Protein AF-A0A0F9JX77-F1 (afdb_monomer)

Foldseek 3Di:
DQDAAQDKDWDQACDDPQHRWIFIWHQHNVSDIDTAEGAEGDDPDDPCVPPHHYHPHDD

Radius of gyration: 11.77 Å; Cα contacts (8 Å, |Δi|>4): 115; chains: 1; bounding box: 34×23×26 Å

Sequence (59 aa):
MTRKPGSSFTKTITRGPNKGDNVSFKVAKGGKPFPTRVNRDVGRSSTLKSDVPFGKKKR

Organism: NCBI:txid412755

Nearest PDB structures (foldseek):
  8ajr-assembly1_A  TM=4.939E-01  e=1.434E-01  Homo sapiens
  6ogk-assembly1_A  TM=5.133E-01  e=2.313E-01  Homo sapiens
  8alq-assembly1_A  TM=5.619E-01  e=3.255E-01  Homo sapiens
  6cnp-assembly2_B  TM=5.125E-01  e=5.251E-01  Homo sapiens
  4lg7-assembly1_A  TM=4.961E-01  e=4.580E-01  Homo sapiens

Solvent-accessible surface area (backbone atoms only — not comparable to full-atom values): 3584 Å² total; per-residue (Å²): 136,85,71,54,54,70,42,71,50,77,47,69,34,84,62,74,82,42,35,57,18,31,31,31,30,34,19,36,87,84,53,52,72,43,76,57,28,37,65,40,86,45,79,66,85,58,82,57,70,86,84,33,57,68,43,79,77,81,126

pLDDT: mean 76.32, std 13.6, range [42.16, 91.62]

Mean predicted aligned error: 7.75 Å

Structure (mmCIF, N/CA/C/O backbone):
data_AF-A0A0F9JX77-F1
#
_entry.id   AF-A0A0F9JX77-F1
#
loop_
_atom_site.group_PDB
_atom_site.id
_atom_site.type_symbol
_atom_site.label_atom_id
_atom_site.label_alt_id
_atom_site.label_comp_id
_atom_site.label_asym_id
_atom_site.label_entity_id
_atom_site.label_seq_id
_atom_site.pdbx_PDB_ins_code
_atom_site.Cartn_x
_atom_site.Cartn_y
_atom_site.Cartn_z
_atom_site.occupancy
_atom_site.B_iso_or_equiv
_atom_site.auth_seq_id
_atom_site.auth_comp_id
_atom_site.auth_asym_id
_atom_site.auth_atom_id
_atom_site.pdbx_PDB_model_num
ATOM 1 N N . MET A 1 1 ? -14.978 -12.248 0.077 1.00 51.66 1 MET A N 1
ATOM 2 C CA . MET A 1 1 ? -14.617 -11.951 1.483 1.00 51.66 1 MET A CA 1
ATOM 3 C C . MET A 1 1 ? -14.395 -10.454 1.643 1.00 51.66 1 MET A C 1
ATOM 5 O O . MET A 1 1 ? -13.436 -9.921 1.094 1.00 51.66 1 MET A O 1
ATOM 9 N N . THR A 1 2 ? -15.297 -9.772 2.343 1.00 61.59 2 THR A N 1
ATOM 10 C CA . THR A 1 2 ? -15.196 -8.336 2.645 1.00 61.59 2 THR A CA 1
ATOM 11 C C . THR A 1 2 ? -14.182 -8.135 3.770 1.00 61.59 2 THR A C 1
ATOM 13 O O . THR A 1 2 ? -14.247 -8.819 4.791 1.00 61.59 2 THR A O 1
ATOM 16 N N . ARG A 1 3 ? -13.195 -7.253 3.584 1.00 76.38 3 ARG A N 1
ATOM 17 C CA . ARG A 1 3 ? -12.133 -7.043 4.577 1.00 76.38 3 ARG A CA 1
ATOM 18 C C . ARG A 1 3 ? -12.598 -6.111 5.692 1.00 76.38 3 ARG A C 1
ATOM 20 O O . ARG A 1 3 ? -13.184 -5.069 5.420 1.00 76.38 3 ARG A O 1
ATOM 27 N N . LYS A 1 4 ? -12.324 -6.493 6.944 1.00 83.94 4 LYS A N 1
ATOM 28 C CA . LYS A 1 4 ? -12.738 -5.738 8.136 1.00 83.94 4 LYS A CA 1
ATOM 29 C C . LYS A 1 4 ? -12.013 -4.384 8.204 1.00 83.94 4 LYS A C 1
ATOM 31 O O . LYS A 1 4 ? -10.827 -4.333 7.858 1.00 83.94 4 LYS A O 1
ATOM 36 N N . PRO A 1 5 ? -12.662 -3.308 8.677 1.00 87.50 5 PRO A N 1
ATOM 37 C CA . PRO A 1 5 ? -11.979 -2.056 8.987 1.00 87.50 5 PRO A CA 1
ATOM 38 C C . PRO A 1 5 ? -10.748 -2.284 9.871 1.00 87.50 5 PRO A C 1
ATOM 40 O O . PRO A 1 5 ? -10.768 -3.113 10.777 1.00 87.50 5 PRO A O 1
ATOM 43 N N . GLY A 1 6 ? -9.652 -1.589 9.574 1.00 84.31 6 GLY A N 1
ATOM 44 C CA . GLY A 1 6 ? -8.372 -1.741 10.268 1.00 84.31 6 GLY A CA 1
ATOM 45 C C . GLY A 1 6 ? -7.516 -2.921 9.802 1.00 84.31 6 GLY A C 1
ATOM 46 O O . GLY A 1 6 ? -6.320 -2.928 10.091 1.00 84.31 6 GLY A O 1
ATOM 47 N N . SER A 1 7 ? -8.073 -3.874 9.045 1.00 89.12 7 SER A N 1
ATOM 48 C CA . SER A 1 7 ? -7.280 -4.968 8.479 1.00 89.12 7 SER A CA 1
ATOM 49 C C . SER A 1 7 ? -6.337 -4.472 7.385 1.00 89.12 7 SER A C 1
ATOM 51 O O . SER A 1 7 ? -6.640 -3.530 6.645 1.00 89.12 7 SER A O 1
ATOM 53 N N . SER A 1 8 ? -5.190 -5.133 7.278 1.00 91.00 8 SER A N 1
ATOM 54 C CA . SER A 1 8 ? -4.199 -4.884 6.238 1.00 91.00 8 SER A CA 1
ATOM 55 C C . SER A 1 8 ? -4.128 -6.067 5.292 1.00 91.00 8 SER A C 1
ATOM 57 O O . SER A 1 8 ? -4.423 -7.205 5.662 1.00 91.00 8 SER A O 1
ATOM 59 N N . PHE A 1 9 ? -3.734 -5.804 4.055 1.00 89.94 9 PHE A N 1
ATOM 60 C CA . PHE A 1 9 ? -3.541 -6.847 3.072 1.00 89.94 9 PHE A CA 1
ATOM 61 C C . PHE A 1 9 ? -2.604 -6.456 1.961 1.00 89.94 9 PHE A C 1
ATOM 63 O O . PHE A 1 9 ? -2.424 -5.284 1.670 1.00 89.94 9 PHE A O 1
ATOM 70 N N . THR A 1 10 ? -2.109 -7.456 1.253 1.00 91.62 10 THR A N 1
ATOM 71 C CA . THR A 1 10 ? -1.287 -7.253 0.072 1.00 91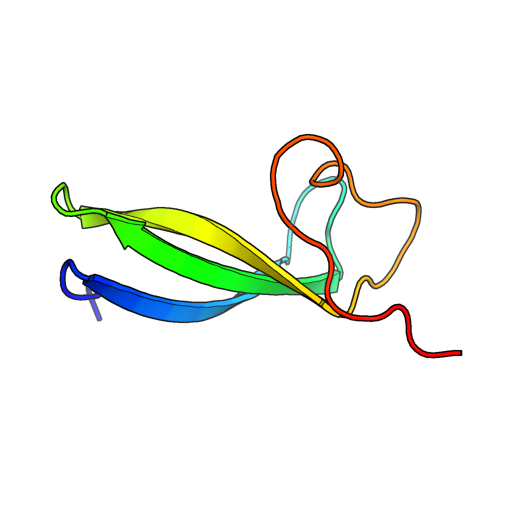.62 10 THR A CA 1
ATOM 72 C C . THR A 1 10 ? -2.052 -7.673 -1.173 1.00 91.62 10 THR A C 1
ATOM 74 O O . THR A 1 10 ? -2.809 -8.648 -1.155 1.00 91.62 10 THR A O 1
ATOM 77 N N . LYS A 1 11 ? -1.897 -6.910 -2.252 1.00 88.94 11 LYS A N 1
ATOM 78 C CA . LYS A 1 11 ? -2.484 -7.216 -3.552 1.00 88.94 11 LYS A CA 1
ATOM 79 C C . LYS A 1 11 ? -1.508 -6.845 -4.659 1.00 88.94 11 LYS A C 1
ATOM 81 O O . LYS A 1 11 ? -0.920 -5.767 -4.638 1.00 88.94 11 LYS A O 1
ATOM 86 N N . THR A 1 12 ? -1.395 -7.730 -5.642 1.00 90.25 12 THR A N 1
ATOM 87 C CA . THR A 1 12 ? -0.735 -7.407 -6.904 1.00 90.25 12 THR A CA 1
ATOM 88 C C . THR A 1 12 ? -1.692 -6.606 -7.779 1.00 90.25 12 THR A C 1
ATOM 90 O O . THR A 1 12 ? -2.834 -7.015 -8.016 1.00 90.25 12 THR A O 1
ATOM 93 N N . ILE A 1 13 ? -1.243 -5.445 -8.238 1.00 87.00 13 ILE A N 1
ATOM 94 C CA . ILE A 1 13 ? -2.002 -4.585 -9.135 1.00 87.00 13 ILE A CA 1
ATOM 95 C C . ILE A 1 13 ? -2.017 -5.215 -10.523 1.00 87.00 13 ILE A C 1
ATOM 97 O O . ILE A 1 13 ? -0.980 -5.543 -11.090 1.00 87.00 13 ILE A O 1
ATOM 101 N N . THR A 1 14 ? -3.206 -5.382 -11.091 1.00 87.00 14 THR A N 1
ATOM 102 C CA . THR A 1 14 ? -3.383 -6.048 -12.389 1.00 87.00 14 THR A CA 1
ATOM 103 C C . THR A 1 14 ? -3.736 -5.085 -13.521 1.00 87.00 14 THR A C 1
ATOM 105 O O . THR A 1 14 ? -3.800 -5.505 -14.677 1.00 87.00 14 THR A O 1
ATOM 108 N N . ARG A 1 15 ? -3.967 -3.799 -13.218 1.00 80.56 15 ARG A N 1
ATOM 109 C CA . ARG A 1 15 ? -4.435 -2.778 -14.170 1.00 80.56 15 ARG A CA 1
ATOM 110 C C . ARG A 1 15 ? -3.809 -1.411 -13.888 1.00 80.56 15 ARG A C 1
ATOM 112 O O . ARG A 1 15 ? -3.463 -1.120 -12.747 1.00 80.56 15 ARG A O 1
ATOM 119 N N . GLY A 1 16 ? -3.756 -0.565 -14.916 1.00 79.44 16 GLY A N 1
ATOM 120 C CA . GLY A 1 16 ? -3.251 0.806 -14.826 1.00 79.44 16 GLY A CA 1
ATOM 121 C C . GLY A 1 16 ? -1.719 0.911 -14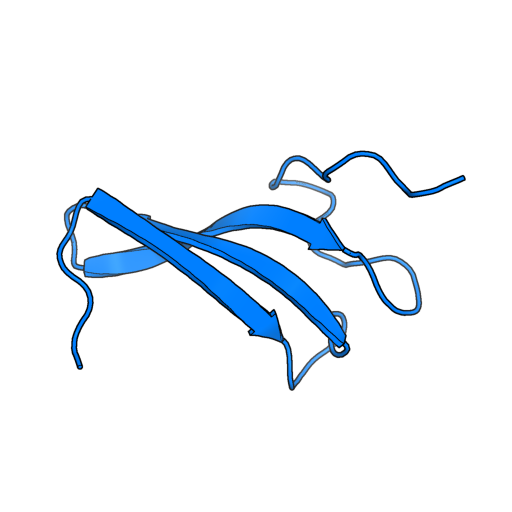.864 1.00 79.44 16 GLY A C 1
ATOM 122 O O . GLY A 1 16 ? -1.047 -0.077 -15.162 1.00 79.44 16 GLY A O 1
ATOM 123 N N . PRO A 1 17 ? -1.170 2.101 -14.560 1.00 77.50 17 PRO A N 1
ATOM 124 C CA . PRO A 1 17 ? 0.265 2.392 -14.665 1.00 77.50 17 PRO A CA 1
ATOM 125 C C . PRO A 1 17 ? 1.154 1.518 -13.773 1.00 77.50 17 PRO A C 1
ATOM 127 O O . PRO A 1 17 ? 2.274 1.203 -14.148 1.00 77.50 17 PRO A O 1
ATOM 130 N N . ASN A 1 18 ? 0.623 1.080 -12.628 1.00 78.25 18 ASN A N 1
ATOM 131 C CA . ASN A 1 18 ? 1.340 0.297 -11.613 1.00 78.25 18 ASN A CA 1
ATOM 132 C C . ASN A 1 18 ? 1.102 -1.214 -11.772 1.00 78.25 18 ASN A C 1
ATOM 134 O O . ASN A 1 18 ? 1.178 -1.971 -10.806 1.00 78.25 18 ASN A O 1
ATOM 138 N N . LYS A 1 19 ? 0.685 -1.671 -12.960 1.00 83.44 19 LYS A N 1
ATOM 139 C CA . LYS A 1 19 ? 0.401 -3.087 -13.218 1.00 83.44 19 LYS A CA 1
ATOM 140 C C . LYS A 1 19 ? 1.667 -3.920 -13.002 1.00 83.44 19 LYS A C 1
ATOM 142 O O . LYS A 1 19 ? 2.654 -3.724 -13.694 1.00 83.44 19 LYS A O 1
ATOM 147 N N . GLY A 1 20 ? 1.577 -4.907 -12.115 1.00 84.12 20 GLY A N 1
ATOM 148 C CA . GLY A 1 20 ? 2.698 -5.742 -11.682 1.00 84.12 20 GLY A CA 1
ATOM 149 C C . GLY A 1 20 ? 3.152 -5.435 -10.256 1.00 84.12 20 GLY A C 1
ATOM 150 O O . GLY A 1 20 ? 3.703 -6.322 -9.600 1.00 84.12 20 GLY A O 1
ATOM 151 N N . ASP A 1 21 ? 2.847 -4.242 -9.739 1.00 85.06 21 ASP A N 1
ATOM 152 C CA . ASP A 1 21 ? 3.266 -3.834 -8.402 1.00 85.06 21 ASP A CA 1
ATOM 153 C C . ASP A 1 21 ? 2.581 -4.671 -7.328 1.00 85.06 21 ASP A C 1
ATOM 155 O O . ASP A 1 21 ? 1.371 -4.912 -7.349 1.00 85.06 21 ASP A O 1
ATOM 159 N N . ASN A 1 22 ? 3.359 -5.075 -6.332 1.00 88.25 22 ASN A N 1
ATOM 160 C CA . ASN A 1 22 ? 2.855 -5.686 -5.119 1.00 88.25 22 ASN A CA 1
ATOM 161 C C . ASN A 1 22 ? 2.686 -4.598 -4.058 1.00 88.25 22 ASN A C 1
ATOM 163 O O . ASN A 1 22 ? 3.672 -4.056 -3.556 1.00 88.25 22 ASN A O 1
ATOM 167 N N . VAL A 1 23 ? 1.438 -4.276 -3.719 1.00 86.50 23 VAL A N 1
ATOM 168 C CA . VAL A 1 23 ? 1.100 -3.143 -2.852 1.00 86.50 23 VAL A CA 1
ATOM 169 C C . VAL A 1 23 ? 0.348 -3.633 -1.619 1.00 86.50 23 VAL A C 1
ATOM 171 O O . VAL A 1 23 ? -0.582 -4.439 -1.705 1.00 86.50 23 VAL A O 1
ATOM 174 N N . SER A 1 24 ? 0.765 -3.146 -0.458 1.00 89.88 24 SER A N 1
ATOM 175 C CA . SER A 1 24 ? 0.050 -3.275 0.804 1.00 89.88 24 SER A CA 1
ATOM 176 C C . SER A 1 24 ? -1.016 -2.191 0.912 1.00 89.88 24 SER A C 1
ATOM 178 O O . SER A 1 24 ? -0.768 -1.021 0.630 1.00 89.88 24 SER A O 1
ATOM 180 N N . PHE A 1 25 ? -2.195 -2.594 1.356 1.00 89.25 25 PHE A N 1
ATOM 181 C CA . PHE A 1 25 ? -3.364 -1.772 1.591 1.00 89.25 25 PHE A CA 1
ATOM 182 C C . PHE A 1 25 ? -3.811 -1.928 3.036 1.00 89.25 25 PHE A C 1
ATOM 184 O O . PHE A 1 25 ? -3.693 -3.008 3.620 1.00 89.25 25 PHE A O 1
ATOM 191 N N . LYS A 1 26 ? -4.400 -0.872 3.585 1.00 88.88 26 LYS A N 1
ATOM 192 C CA . LYS A 1 26 ? -5.115 -0.908 4.857 1.00 88.88 26 LYS A CA 1
ATOM 193 C C . LYS A 1 26 ? -6.555 -0.488 4.629 1.00 88.88 26 LYS A C 1
ATOM 195 O O . LYS A 1 26 ? -6.832 0.406 3.837 1.00 88.88 26 LYS A O 1
ATOM 200 N N . VAL A 1 27 ? -7.482 -1.156 5.299 1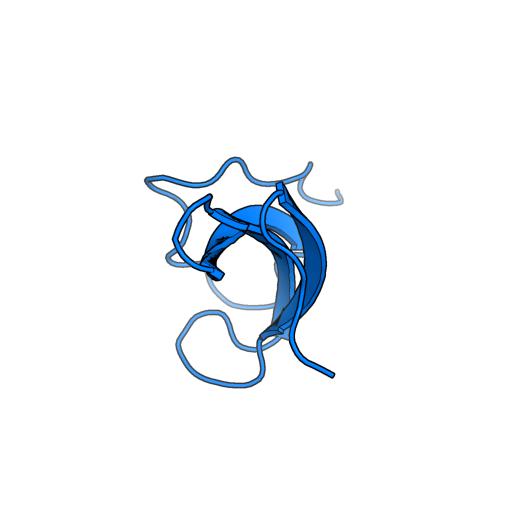.00 90.31 27 VAL A N 1
ATOM 201 C CA . VAL A 1 27 ? -8.898 -0.799 5.256 1.00 90.31 27 VAL A CA 1
ATOM 202 C C . VAL A 1 27 ? -9.139 0.319 6.263 1.00 90.31 27 VAL A C 1
ATOM 204 O O . VAL A 1 27 ? -8.912 0.140 7.461 1.00 90.31 27 VAL A O 1
ATOM 207 N N . ALA A 1 28 ? -9.584 1.482 5.791 1.00 85.19 28 ALA A N 1
ATOM 208 C CA . ALA A 1 28 ? -9.964 2.592 6.659 1.00 85.19 28 ALA A CA 1
ATOM 209 C C . ALA A 1 28 ? -11.155 2.217 7.556 1.00 85.19 28 ALA A C 1
ATOM 211 O O . ALA A 1 28 ? -11.865 1.244 7.295 1.00 85.19 28 ALA A O 1
ATOM 212 N N . LYS A 1 29 ? -11.423 3.029 8.587 1.00 83.81 29 LYS A N 1
ATOM 213 C CA . LYS A 1 29 ? -12.609 2.858 9.449 1.00 83.81 29 LYS A CA 1
ATOM 214 C C . LYS A 1 29 ? -13.916 2.796 8.639 1.00 83.81 29 LYS A C 1
ATOM 216 O O . LYS A 1 29 ? -14.789 2.010 8.974 1.00 83.81 29 LYS A O 1
ATOM 221 N N . GLY A 1 30 ? -13.997 3.531 7.526 1.00 84.19 30 GLY A N 1
ATOM 222 C CA . GLY A 1 30 ? -15.130 3.507 6.589 1.00 84.19 30 GLY A CA 1
ATOM 223 C C . GLY A 1 30 ? -15.142 2.346 5.581 1.00 84.19 30 GLY A C 1
ATOM 224 O O . GLY A 1 30 ? -15.837 2.435 4.576 1.00 84.19 30 GLY A O 1
ATOM 225 N N . GLY A 1 31 ? -14.326 1.300 5.764 1.00 82.56 31 GLY A N 1
ATOM 226 C CA . GLY A 1 31 ? -14.328 0.102 4.909 1.00 82.56 31 GLY A CA 1
ATOM 227 C C . GLY A 1 31 ? -13.609 0.244 3.561 1.00 82.56 31 GLY A C 1
ATOM 228 O O . GLY A 1 31 ? -13.412 -0.749 2.860 1.00 82.56 31 GLY A O 1
ATOM 229 N N . LYS A 1 32 ? -13.167 1.452 3.193 1.00 85.88 32 LYS A N 1
ATOM 230 C CA . LYS A 1 32 ? -12.428 1.697 1.946 1.00 85.88 32 LYS A CA 1
ATOM 231 C C . LYS A 1 32 ? -10.940 1.348 2.112 1.00 85.88 32 LYS A C 1
ATOM 233 O O . LYS A 1 32 ? -10.302 1.876 3.026 1.00 85.88 32 LYS A O 1
ATOM 238 N N . PRO A 1 33 ? -10.368 0.475 1.265 1.00 87.56 33 PRO A N 1
ATOM 239 C CA . PRO A 1 33 ? -8.939 0.201 1.280 1.00 87.56 33 PRO A CA 1
ATOM 240 C C . PRO A 1 33 ? -8.148 1.360 0.667 1.00 87.56 33 PRO A C 1
ATOM 242 O O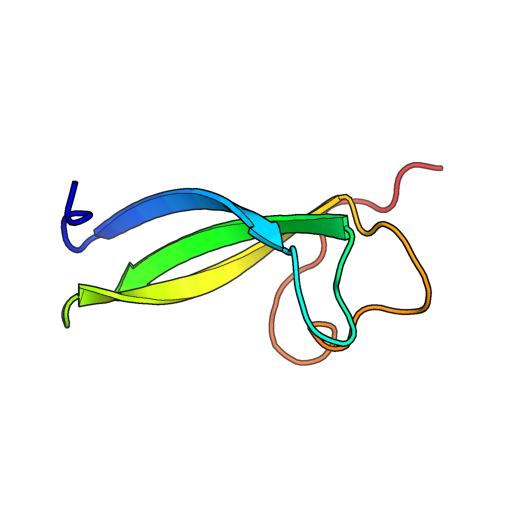 . PRO A 1 33 ? -8.514 1.870 -0.388 1.00 87.56 33 PRO A O 1
ATOM 245 N N . PHE A 1 34 ? -7.039 1.732 1.299 1.00 85.69 34 PHE A N 1
ATOM 246 C CA . PHE A 1 34 ? -6.079 2.711 0.791 1.00 85.69 34 PHE A CA 1
ATOM 247 C C . PHE A 1 34 ? -4.669 2.108 0.787 1.00 85.69 34 PHE A C 1
ATOM 249 O O . PHE A 1 34 ? -4.362 1.277 1.651 1.00 85.69 34 PHE A O 1
ATOM 256 N N . PRO A 1 35 ? -3.827 2.446 -0.203 1.00 86.44 35 PRO A N 1
ATOM 257 C CA . PRO A 1 35 ? -2.468 1.930 -0.276 1.00 86.44 35 PRO A CA 1
ATOM 258 C C . PRO A 1 35 ? -1.635 2.498 0.875 1.00 86.44 35 P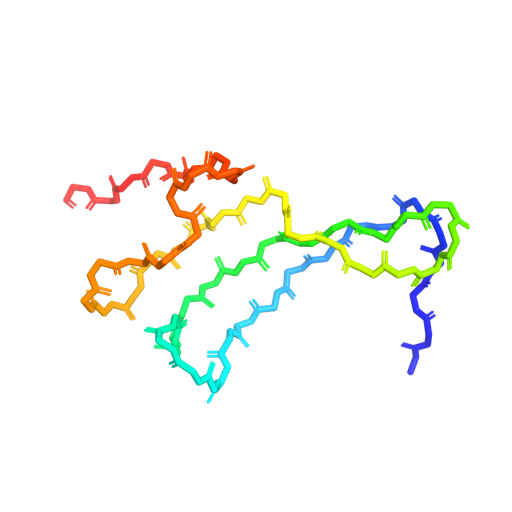RO A C 1
ATOM 260 O O . PRO A 1 35 ? -1.709 3.681 1.188 1.00 86.44 35 PRO A O 1
ATOM 263 N N . THR A 1 36 ? -0.846 1.644 1.517 1.00 87.12 36 THR A N 1
ATOM 264 C CA . THR A 1 36 ? 0.034 2.022 2.631 1.00 87.12 36 THR A CA 1
ATOM 265 C C . THR A 1 36 ? 1.501 1.801 2.327 1.00 87.12 36 THR A C 1
ATOM 267 O O . THR A 1 36 ? 2.341 2.469 2.920 1.00 87.12 36 THR A O 1
ATOM 270 N N . ARG A 1 37 ? 1.830 0.866 1.429 1.00 84.19 37 ARG A N 1
ATOM 271 C CA . ARG 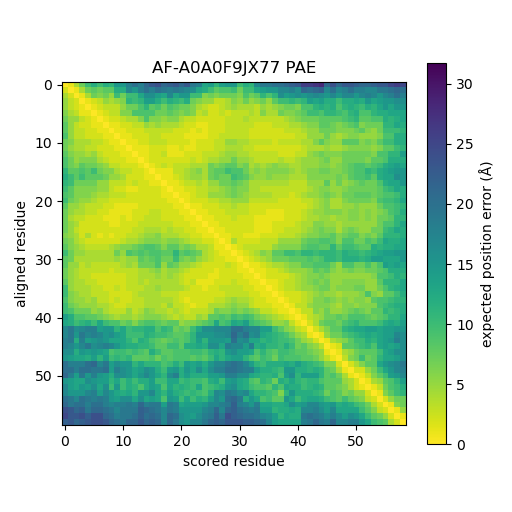A 1 37 ? 3.220 0.590 1.060 1.00 84.19 37 ARG A CA 1
ATOM 272 C C . ARG A 1 37 ? 3.318 -0.139 -0.269 1.00 84.19 37 ARG A C 1
ATOM 274 O O . ARG A 1 37 ? 2.624 -1.131 -0.462 1.00 84.19 37 ARG A O 1
ATOM 281 N N . VAL A 1 38 ? 4.243 0.259 -1.135 1.00 84.62 38 VAL A N 1
ATOM 282 C CA . VAL A 1 38 ? 4.625 -0.561 -2.298 1.00 84.62 38 VAL A CA 1
ATOM 283 C C . VAL A 1 38 ? 5.712 -1.544 -1.863 1.00 84.62 38 VAL A C 1
ATOM 285 O O . VAL A 1 38 ? 6.817 -1.133 -1.534 1.00 84.62 38 VAL A O 1
ATOM 288 N N . ASN A 1 39 ? 5.414 -2.840 -1.800 1.00 83.69 39 ASN A N 1
ATOM 289 C CA . ASN A 1 39 ? 6.380 -3.862 -1.376 1.00 83.69 39 ASN A CA 1
ATOM 290 C C . ASN A 1 39 ? 7.347 -4.241 -2.502 1.00 83.69 39 ASN A C 1
ATOM 292 O O . ASN A 1 39 ? 8.519 -4.511 -2.249 1.00 83.69 39 ASN A O 1
ATOM 296 N N . ARG A 1 40 ? 6.841 -4.291 -3.737 1.00 80.62 40 ARG A N 1
ATOM 297 C CA . ARG A 1 40 ? 7.616 -4.582 -4.943 1.00 80.62 40 ARG A CA 1
ATOM 298 C C . ARG A 1 40 ? 7.068 -3.730 -6.076 1.00 80.62 40 ARG A C 1
ATOM 300 O O . ARG A 1 40 ? 5.896 -3.863 -6.404 1.00 80.62 40 ARG A O 1
ATOM 307 N N . ASP A 1 41 ? 7.916 -2.886 -6.637 1.00 76.69 41 ASP A N 1
ATOM 308 C CA . ASP A 1 41 ? 7.637 -2.122 -7.853 1.00 76.69 41 ASP A CA 1
ATOM 309 C C . ASP A 1 41 ? 8.106 -2.970 -9.046 1.00 76.69 41 ASP A C 1
ATOM 311 O O . ASP A 1 41 ? 9.235 -3.478 -9.039 1.00 76.69 41 ASP A O 1
ATOM 315 N N . VAL A 1 42 ? 7.217 -3.224 -10.004 1.00 68.81 42 VAL A N 1
ATOM 316 C CA . VAL A 1 42 ? 7.487 -4.055 -11.179 1.00 68.81 42 VAL A CA 1
ATOM 317 C C . VAL A 1 42 ? 7.028 -3.293 -12.418 1.00 68.81 42 VAL A C 1
ATOM 319 O O . VAL A 1 42 ? 5.885 -3.416 -12.842 1.00 68.81 42 VAL A O 1
ATOM 322 N N . GLY A 1 43 ? 7.937 -2.536 -13.036 1.00 63.28 43 GLY A N 1
ATOM 323 C CA . GLY A 1 43 ? 7.656 -1.833 -14.287 1.00 63.28 43 GLY A CA 1
ATOM 324 C C . GLY A 1 43 ? 8.370 -0.489 -14.422 1.00 63.28 43 GLY A C 1
ATOM 325 O O . GLY A 1 43 ? 9.441 -0.263 -13.856 1.00 63.28 43 GLY A O 1
ATOM 326 N N . ARG A 1 44 ? 7.776 0.402 -15.227 1.00 61.50 44 ARG A N 1
ATOM 327 C CA . ARG A 1 44 ? 8.163 1.820 -15.322 1.00 61.50 44 ARG A CA 1
ATOM 328 C C . ARG A 1 44 ? 7.685 2.544 -14.059 1.00 61.50 44 ARG A C 1
ATOM 330 O O . ARG A 1 44 ? 6.632 2.203 -13.547 1.00 61.50 44 ARG A O 1
ATOM 337 N N . SER A 1 45 ? 8.449 3.546 -13.607 1.00 63.06 45 SER A N 1
ATOM 338 C CA . SER A 1 45 ? 8.199 4.370 -12.406 1.00 63.06 45 SER A CA 1
ATOM 339 C C . SER A 1 45 ? 6.741 4.395 -11.924 1.00 63.06 45 SER A C 1
ATOM 341 O O . SER A 1 45 ? 5.902 5.023 -12.564 1.00 63.06 45 SER A O 1
ATOM 343 N N . SER A 1 46 ? 6.482 3.785 -10.763 1.00 62.78 46 SER A N 1
ATOM 344 C CA . SER A 1 46 ? 5.158 3.768 -10.135 1.00 62.78 46 SER A CA 1
ATOM 345 C C . SER A 1 46 ? 4.611 5.184 -9.894 1.00 62.78 46 SER A C 1
ATOM 347 O O . SER A 1 46 ? 5.338 6.081 -9.455 1.00 62.78 46 SER A O 1
ATOM 349 N N . THR A 1 47 ? 3.318 5.390 -10.155 1.00 6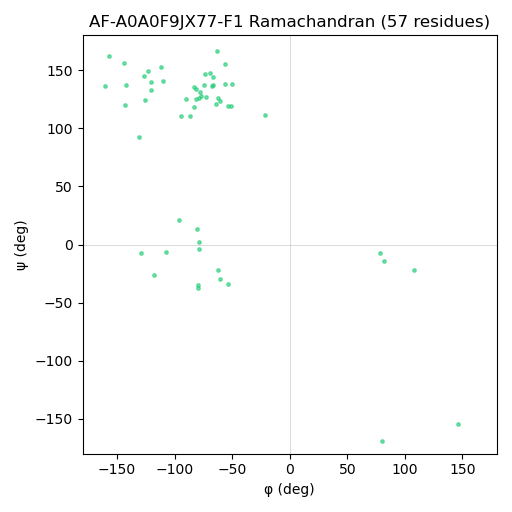6.12 47 THR A N 1
ATOM 350 C CA . THR A 1 47 ? 2.615 6.665 -9.922 1.00 66.12 47 THR A CA 1
ATOM 351 C C . THR A 1 47 ? 2.242 6.883 -8.454 1.00 66.12 47 THR A C 1
ATOM 353 O O . THR A 1 47 ? 1.753 7.950 -8.106 1.00 66.12 47 THR A O 1
ATOM 356 N N . LEU A 1 48 ? 2.494 5.906 -7.573 1.00 66.06 48 LEU A N 1
ATOM 357 C CA . LEU A 1 48 ? 2.199 5.993 -6.133 1.00 66.06 48 LEU A CA 1
ATOM 358 C C . LEU A 1 48 ? 3.241 6.809 -5.336 1.00 66.06 48 LEU A C 1
ATOM 360 O O . LEU A 1 48 ? 3.139 6.898 -4.114 1.00 66.06 48 LEU A O 1
ATOM 364 N N . LYS A 1 49 ? 4.254 7.377 -6.013 1.00 60.50 49 LYS A N 1
ATOM 365 C CA . LYS A 1 49 ? 5.454 8.027 -5.439 1.00 60.50 49 LYS A CA 1
ATOM 366 C C . LYS A 1 49 ? 5.201 9.258 -4.573 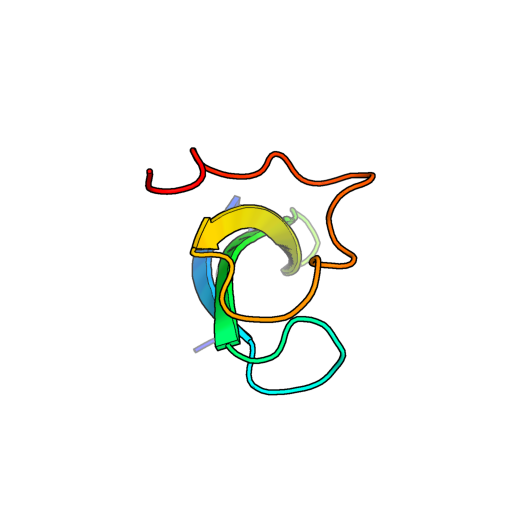1.00 60.50 49 LYS A C 1
ATOM 368 O O . LYS A 1 49 ? 6.070 9.574 -3.769 1.00 60.50 49 LYS A O 1
ATOM 373 N N . SER A 1 50 ? 4.070 9.937 -4.724 1.00 59.56 50 SER A N 1
ATOM 374 C CA . SER A 1 50 ? 3.773 11.168 -3.984 1.00 59.56 50 SER A CA 1
ATOM 375 C C . SER A 1 50 ? 3.281 10.923 -2.556 1.00 59.56 50 SER A C 1
ATOM 377 O O . SER A 1 50 ? 3.651 11.678 -1.665 1.00 59.56 50 SER A O 1
ATOM 379 N N . ASP A 1 51 ? 2.512 9.854 -2.316 1.00 62.97 51 ASP A N 1
ATOM 380 C CA . ASP A 1 51 ? 1.711 9.730 -1.081 1.00 62.97 51 ASP A CA 1
ATOM 381 C C . ASP A 1 51 ? 1.900 8.405 -0.329 1.00 62.97 51 ASP A C 1
ATOM 383 O O . ASP A 1 51 ? 1.376 8.225 0.772 1.00 62.97 51 ASP A O 1
ATOM 387 N N . VAL A 1 52 ? 2.634 7.448 -0.907 1.00 63.12 52 VAL A N 1
ATOM 388 C CA . VAL A 1 52 ? 2.790 6.104 -0.340 1.00 63.12 52 VAL A CA 1
ATOM 389 C C . VAL A 1 52 ? 4.272 5.771 -0.186 1.00 63.12 52 VAL A C 1
ATOM 391 O O . VAL A 1 52 ? 5.000 5.778 -1.179 1.00 63.12 52 VAL A O 1
ATOM 394 N N . PRO A 1 53 ? 4.750 5.415 1.021 1.00 62.38 53 PRO A N 1
ATOM 395 C CA . PRO A 1 53 ? 6.139 5.023 1.200 1.00 62.38 53 PRO A CA 1
ATOM 396 C C . PRO A 1 53 ? 6.448 3.758 0.388 1.00 62.38 53 PRO A C 1
ATOM 398 O O . PRO A 1 53 ? 5.793 2.716 0.513 1.00 62.38 53 PRO A O 1
ATOM 401 N N . PHE A 1 54 ? 7.480 3.837 -0.448 1.00 59.66 54 PHE A N 1
ATOM 402 C CA . PHE A 1 54 ? 7.984 2.689 -1.192 1.00 59.66 54 PHE A CA 1
ATOM 403 C C . PHE A 1 54 ? 8.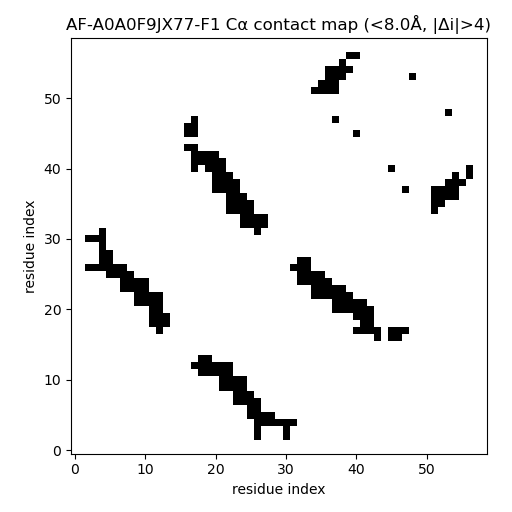828 1.827 -0.255 1.00 59.66 54 PHE A C 1
ATOM 405 O O . PHE A 1 54 ? 9.697 2.309 0.472 1.00 59.66 54 PHE A O 1
ATOM 412 N N . GLY A 1 55 ? 8.570 0.522 -0.253 1.00 57.28 55 GLY A N 1
ATOM 413 C CA . GLY A 1 55 ? 9.508 -0.454 0.282 1.00 57.28 55 GLY A CA 1
ATOM 414 C C . GLY A 1 55 ? 10.862 -0.321 -0.415 1.00 57.28 55 GLY A C 1
ATOM 415 O O . GLY A 1 55 ? 10.950 0.191 -1.531 1.00 57.28 55 GLY A O 1
ATOM 416 N N . LYS A 1 56 ? 11.933 -0.756 0.261 1.00 48.41 56 LYS A N 1
ATOM 417 C CA . LYS A 1 56 ? 13.296 -0.673 -0.277 1.00 48.41 56 LYS A CA 1
ATOM 418 C C . LYS A 1 56 ? 13.323 -1.274 -1.686 1.00 48.41 56 LYS A C 1
ATOM 420 O O . LYS A 1 56 ? 13.028 -2.456 -1.857 1.00 48.41 56 LYS A O 1
ATOM 425 N N . LYS A 1 57 ? 13.685 -0.450 -2.674 1.00 50.38 57 LYS A N 1
ATOM 426 C CA . LYS A 1 57 ? 13.980 -0.887 -4.041 1.00 50.38 57 LYS A CA 1
ATOM 427 C C . LYS A 1 57 ? 15.037 -1.987 -3.932 1.00 50.38 57 LYS A C 1
ATOM 429 O O . LYS A 1 57 ? 16.090 -1.754 -3.337 1.00 50.38 57 LYS A O 1
ATOM 434 N N . LYS A 1 58 ? 14.731 -3.200 -4.400 1.00 45.19 58 LYS A N 1
ATOM 435 C CA . LYS A 1 58 ? 15.719 -4.283 -4.397 1.00 45.19 58 LYS A CA 1
ATOM 436 C C . LYS A 1 58 ? 16.843 -3.850 -5.346 1.00 45.19 58 LYS A C 1
ATOM 438 O O . LYS A 1 58 ? 16.551 -3.483 -6.483 1.00 45.19 58 LYS A O 1
ATOM 443 N N . ARG A 1 59 ? 18.057 -3.773 -4.797 1.00 42.16 59 ARG A N 1
ATOM 444 C CA . ARG A 1 59 ? 19.310 -3.551 -5.525 1.00 42.16 59 ARG A CA 1
ATOM 445 C C . ARG A 1 59 ? 19.475 -4.595 -6.621 1.00 42.16 59 ARG A C 1
ATOM 447 O O . ARG A 1 59 ? 19.062 -5.751 -6.361 1.00 42.16 59 ARG A O 1
#

Secondary structure (DSSP, 8-state):
-PPPTT-EEEEE--SSTTTT-EEEEEE-TTS-EEEEEEEE--SS--GGGGTSPBPPPP-